Protein AF-A0A1A8DB35-F1 (afdb_monomer)

Secondary structure (DSSP, 8-state):
---HHHHHTS-HHHHHHHHTTHHHHHHHHHHHHHHHHHHHHH-SS----HHHHHHHHHHT-HHHHHHHHTHHHHHHHHHHHHHH-HHHHHHHHHHHTSGGGTT--HHHHHTHHHHHHHHHHHHHHHHHHHS-S----

Structure (mmCIF, N/CA/C/O backbone):
data_AF-A0A1A8DB35-F1
#
_entry.id   AF-A0A1A8DB35-F1
#
loop_
_atom_site.group_PDB
_atom_site.id
_atom_site.type_symbol
_atom_site.label_atom_id
_atom_site.label_alt_id
_atom_site.label_comp_id
_atom_site.label_asym_id
_atom_site.label_entity_id
_atom_site.label_seq_id
_atom_site.pdbx_PDB_ins_code
_atom_site.Cartn_x
_atom_site.Cartn_y
_atom_site.Cartn_z
_atom_site.occupancy
_atom_site.B_iso_or_equiv
_atom_site.auth_seq_id
_atom_site.auth_comp_id
_atom_site.auth_asym_id
_atom_site.auth_atom_id
_atom_site.pdbx_PDB_model_num
ATOM 1 N N . LYS A 1 1 ? -9.449 -4.641 4.798 1.00 60.78 1 LYS A N 1
ATOM 2 C CA . LYS A 1 1 ? -10.372 -3.495 4.598 1.00 60.78 1 LYS A CA 1
ATOM 3 C C . LYS A 1 1 ? -11.821 -3.953 4.405 1.00 60.78 1 LYS A C 1
ATOM 5 O O . LYS A 1 1 ? -12.698 -3.360 5.004 1.00 60.78 1 LYS A O 1
ATOM 10 N N . ASP A 1 2 ? -12.070 -5.038 3.662 1.00 76.50 2 ASP A N 1
ATOM 11 C CA . ASP A 1 2 ? -13.435 -5.526 3.384 1.00 76.50 2 ASP A CA 1
ATOM 12 C C . ASP A 1 2 ? -14.012 -6.438 4.487 1.00 76.50 2 ASP A C 1
ATOM 14 O O . ASP A 1 2 ? -15.129 -6.931 4.372 1.00 76.50 2 ASP A O 1
ATOM 18 N N . SER A 1 3 ? -13.270 -6.645 5.585 1.00 81.06 3 SER A N 1
ATOM 19 C CA . SER A 1 3 ? -13.767 -7.378 6.752 1.00 81.06 3 SER A CA 1
ATOM 20 C C . SER A 1 3 ? -14.890 -6.588 7.419 1.00 81.06 3 SER A C 1
ATOM 22 O O . SER A 1 3 ? -14.656 -5.567 8.073 1.00 81.06 3 SER A O 1
ATOM 24 N N . GLU A 1 4 ? -16.118 -7.078 7.264 1.00 81.50 4 GLU A N 1
ATOM 25 C CA . GLU A 1 4 ? -17.299 -6.491 7.891 1.00 81.50 4 GLU A CA 1
ATOM 26 C C . GLU A 1 4 ? -17.193 -6.523 9.422 1.00 81.50 4 GLU A C 1
ATOM 28 O O . GLU A 1 4 ? -17.587 -5.562 10.083 1.00 81.50 4 GLU A O 1
ATOM 33 N N . ALA A 1 5 ? -16.594 -7.585 9.974 1.00 85.50 5 ALA A N 1
ATOM 34 C CA . ALA A 1 5 ? -16.323 -7.716 11.402 1.00 85.50 5 ALA A CA 1
ATOM 35 C C . ALA A 1 5 ? -15.420 -6.580 11.899 1.00 85.50 5 ALA A C 1
ATOM 37 O O . ALA A 1 5 ? -15.770 -5.889 12.851 1.00 85.50 5 ALA A O 1
ATOM 38 N N . LEU A 1 6 ? -14.313 -6.308 11.199 1.00 87.25 6 LEU A N 1
ATOM 39 C CA . LEU A 1 6 ? -13.412 -5.213 11.558 1.00 87.25 6 LEU A CA 1
ATOM 40 C C . LEU A 1 6 ? -14.102 -3.853 11.401 1.00 87.25 6 LEU A C 1
ATOM 42 O O . LEU A 1 6 ? -14.010 -3.007 12.287 1.00 87.25 6 LEU A O 1
ATOM 46 N N . ARG A 1 7 ? -14.850 -3.647 10.311 1.00 88.12 7 ARG A N 1
ATOM 47 C CA . ARG A 1 7 ? -15.555 -2.384 10.051 1.00 88.12 7 ARG A CA 1
ATOM 48 C C . ARG A 1 7 ? -16.597 -2.066 11.125 1.00 88.12 7 ARG A C 1
ATOM 50 O O . ARG A 1 7 ? -16.731 -0.909 11.495 1.00 88.12 7 ARG A O 1
ATOM 57 N N . LYS A 1 8 ? -17.300 -3.073 11.655 1.00 89.69 8 LYS A N 1
ATOM 58 C CA . LYS A 1 8 ? -18.276 -2.904 12.750 1.00 89.69 8 LYS A CA 1
ATOM 59 C C . LYS A 1 8 ? -17.641 -2.435 14.061 1.00 89.69 8 LYS A C 1
ATOM 61 O O . LYS A 1 8 ? -18.333 -1.851 14.885 1.00 89.69 8 LYS A O 1
ATOM 66 N N . THR A 1 9 ? -16.342 -2.663 14.251 1.00 90.12 9 THR A N 1
ATOM 67 C CA . THR A 1 9 ? -15.635 -2.277 15.482 1.00 90.12 9 THR A CA 1
ATOM 68 C C . THR A 1 9 ? -15.155 -0.825 15.489 1.00 90.12 9 THR A C 1
ATOM 70 O O . THR A 1 9 ? -14.629 -0.383 16.504 1.00 90.12 9 THR A O 1
ATOM 73 N N . MET A 1 10 ? -15.320 -0.068 14.399 1.00 91.75 10 MET A N 1
ATOM 74 C CA . MET A 1 10 ? -14.788 1.292 14.259 1.00 91.75 10 MET A CA 1
ATOM 75 C C . MET A 1 10 ? -15.800 2.246 13.624 1.00 91.75 10 MET A C 1
ATOM 77 O O . MET A 1 10 ? -16.690 1.841 12.878 1.00 91.75 10 MET A O 1
ATOM 81 N N . THR A 1 11 ? -15.639 3.540 13.883 1.00 91.75 11 THR A N 1
ATOM 82 C CA . THR A 1 11 ? -16.426 4.574 13.198 1.00 91.75 11 THR A CA 1
ATOM 83 C C . THR A 1 11 ? -15.987 4.735 11.739 1.00 91.75 11 THR A C 1
ATOM 85 O O . THR A 1 11 ? -14.870 4.376 11.359 1.00 91.75 11 THR A O 1
ATOM 88 N N . ALA A 1 12 ? -16.839 5.340 10.905 1.00 88.81 12 ALA A N 1
ATOM 89 C CA . ALA A 1 12 ? -16.488 5.654 9.517 1.00 88.81 12 ALA A CA 1
ATOM 90 C C . ALA A 1 12 ? -15.237 6.550 9.419 1.00 88.81 12 ALA A C 1
ATOM 92 O O . ALA A 1 12 ? -14.396 6.350 8.544 1.00 88.81 12 ALA A O 1
ATOM 93 N N . THR A 1 13 ? -15.084 7.492 10.353 1.00 90.06 13 THR A N 1
ATOM 94 C CA . THR A 1 13 ? -13.920 8.381 10.440 1.00 90.06 13 THR A CA 1
ATOM 95 C C . THR A 1 13 ? -12.647 7.618 10.793 1.00 90.06 13 THR A C 1
ATOM 97 O O . THR A 1 13 ? -11.620 7.810 10.151 1.00 90.06 13 THR A O 1
ATOM 100 N N . GLU A 1 14 ? -12.698 6.716 11.777 1.00 90.62 14 GLU A N 1
ATOM 101 C CA . GLU A 1 14 ? -11.550 5.872 12.140 1.00 90.62 14 GLU A CA 1
ATOM 102 C C . GLU A 1 14 ? -11.171 4.923 11.005 1.00 90.62 14 GLU A C 1
ATOM 104 O O . GLU A 1 14 ? -9.991 4.782 10.701 1.00 90.62 14 GLU A O 1
ATOM 109 N N . HIS A 1 15 ? -12.159 4.346 10.318 1.00 90.62 15 HIS A N 1
ATOM 110 C CA . HIS A 1 15 ? -11.921 3.543 9.124 1.00 90.62 15 HIS A CA 1
ATOM 111 C C . HIS A 1 15 ? -11.223 4.358 8.027 1.00 90.62 15 HIS A C 1
ATOM 113 O O . HIS A 1 15 ? -10.266 3.886 7.411 1.00 90.62 15 HIS A O 1
ATOM 119 N N . HIS A 1 16 ? -11.680 5.589 7.785 1.00 89.88 16 HIS A N 1
ATOM 120 C CA . HIS A 1 16 ? -11.066 6.478 6.805 1.00 89.88 16 HIS A CA 1
ATOM 121 C C . HIS A 1 16 ? -9.633 6.857 7.195 1.00 89.88 16 HIS A C 1
ATOM 123 O O . HIS A 1 16 ? -8.738 6.756 6.363 1.00 89.88 16 HIS A O 1
ATOM 129 N N . HIS A 1 17 ? -9.378 7.219 8.453 1.00 90.69 17 HIS A N 1
ATOM 130 C CA . HIS A 1 17 ? -8.024 7.539 8.909 1.00 90.69 17 HIS A CA 1
ATOM 131 C C . HIS A 1 17 ? -7.088 6.329 8.908 1.00 90.69 17 HIS A C 1
ATOM 133 O O . HIS A 1 17 ? -5.903 6.499 8.646 1.00 90.69 17 HIS A O 1
ATOM 139 N N . LEU A 1 18 ? -7.594 5.123 9.182 1.00 91.25 18 LEU A N 1
ATOM 140 C CA . LEU A 1 18 ? -6.793 3.900 9.238 1.00 91.25 18 LEU A CA 1
ATOM 141 C C . LEU A 1 18 ? -6.400 3.384 7.850 1.00 91.25 18 LEU A C 1
ATOM 143 O O . LEU A 1 18 ? -5.278 2.924 7.665 1.00 91.25 18 LEU A O 1
ATOM 147 N N . PHE A 1 19 ? -7.312 3.447 6.877 1.00 90.62 19 PHE A N 1
ATOM 148 C CA . PHE A 1 19 ? -7.086 2.894 5.538 1.00 90.62 19 PHE A CA 1
ATOM 149 C C . PHE A 1 19 ? -6.817 3.953 4.463 1.00 90.62 19 PHE A C 1
ATOM 151 O O . PHE A 1 19 ? -6.357 3.601 3.377 1.00 90.62 19 PHE A O 1
ATOM 158 N N . SER A 1 20 ? -7.074 5.237 4.733 1.00 91.38 20 SER A N 1
ATOM 159 C CA . SER A 1 20 ? -6.893 6.344 3.785 1.00 91.38 20 SER A CA 1
ATOM 160 C C . SER A 1 20 ? -7.461 5.984 2.397 1.00 91.38 20 SER A C 1
ATOM 162 O O . SER A 1 20 ? -8.565 5.450 2.263 1.00 91.38 20 SER A O 1
ATOM 164 N N . ASN A 1 21 ? -6.682 6.217 1.347 1.00 91.44 21 ASN A N 1
ATOM 165 C CA . ASN A 1 21 ? -6.948 5.871 -0.039 1.00 91.44 21 ASN A CA 1
ATOM 166 C C . ASN A 1 21 ? -6.350 4.510 -0.462 1.00 91.44 21 ASN A C 1
ATOM 168 O O . ASN A 1 21 ? -6.089 4.313 -1.650 1.00 91.44 21 ASN A O 1
ATOM 172 N N . ILE A 1 22 ? -6.167 3.536 0.446 1.00 91.06 22 ILE A N 1
ATOM 173 C CA . ILE A 1 22 ? -5.570 2.219 0.115 1.00 91.06 22 ILE A CA 1
ATOM 174 C C . ILE A 1 22 ? -6.296 1.495 -1.028 1.00 91.06 22 ILE A C 1
ATOM 176 O O . ILE A 1 22 ? -5.686 0.760 -1.800 1.00 91.06 22 ILE A O 1
ATOM 180 N N . SER A 1 23 ? -7.607 1.703 -1.182 1.00 90.19 23 SER A N 1
ATOM 181 C CA . SER A 1 23 ? -8.367 1.134 -2.301 1.00 90.19 23 SER A CA 1
ATOM 182 C C . SER A 1 23 ? -7.917 1.682 -3.652 1.00 90.19 23 SER A C 1
ATOM 184 O O . SER A 1 23 ? -7.864 0.928 -4.622 1.00 90.19 23 SER A O 1
ATOM 186 N N . VAL A 1 24 ? -7.550 2.964 -3.706 1.00 93.06 24 VAL A N 1
ATOM 187 C CA . VAL A 1 24 ? -6.984 3.587 -4.905 1.00 93.06 24 VAL A CA 1
ATOM 188 C C . VAL A 1 24 ? -5.594 3.017 -5.168 1.00 93.06 24 VAL A C 1
ATOM 190 O O . VAL A 1 24 ? -5.345 2.570 -6.283 1.00 93.06 24 VAL A O 1
ATOM 193 N N . ILE A 1 25 ? -4.745 2.922 -4.134 1.00 93.62 25 ILE A N 1
ATOM 194 C CA . ILE A 1 25 ? -3.409 2.301 -4.215 1.00 93.62 25 ILE A CA 1
ATOM 195 C C . ILE A 1 25 ? -3.484 0.881 -4.775 1.00 93.62 25 ILE A C 1
ATOM 197 O O . ILE A 1 25 ? -2.722 0.516 -5.667 1.00 93.62 25 ILE A O 1
ATOM 201 N N . HIS A 1 26 ? -4.425 0.078 -4.281 1.00 91.94 26 HIS A N 1
ATOM 202 C CA . HIS A 1 26 ? -4.623 -1.280 -4.765 1.00 91.94 26 HIS A CA 1
ATOM 203 C C . HIS A 1 26 ? -5.007 -1.297 -6.247 1.00 91.94 26 HIS A C 1
ATOM 205 O O . HIS A 1 26 ? -4.453 -2.080 -7.009 1.00 91.94 26 HIS A O 1
ATOM 211 N N . LYS A 1 27 ? -5.921 -0.416 -6.673 1.00 93.69 27 LYS A N 1
ATOM 212 C CA . LYS A 1 27 ? -6.367 -0.337 -8.069 1.00 93.69 27 LYS A CA 1
ATOM 213 C C . LYS A 1 27 ? -5.221 0.036 -9.015 1.00 93.69 27 LYS A C 1
ATOM 215 O O . LYS A 1 27 ? -5.054 -0.623 -10.036 1.00 93.69 27 LYS A O 1
ATOM 220 N N . ILE A 1 28 ? -4.426 1.052 -8.672 1.00 93.81 28 ILE A N 1
ATOM 221 C CA . ILE A 1 28 ? -3.277 1.461 -9.498 1.00 93.81 28 ILE A CA 1
ATOM 222 C C . ILE A 1 28 ? -2.174 0.395 -9.494 1.00 93.81 28 ILE A C 1
ATOM 224 O O . ILE A 1 28 ? -1.631 0.091 -10.549 1.00 93.81 28 ILE A O 1
ATOM 228 N N . SER A 1 29 ? -1.910 -0.24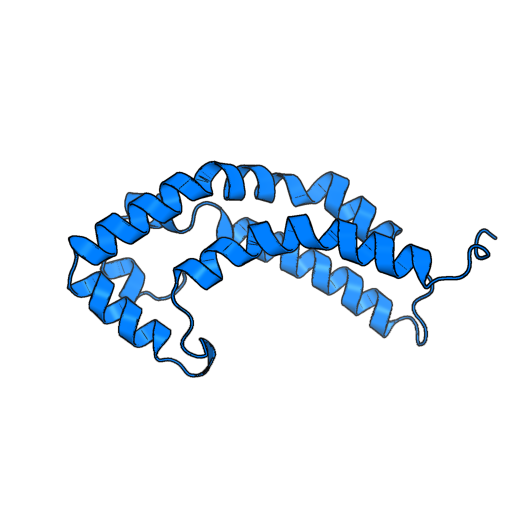3 -8.345 1.00 92.50 29 SER A N 1
ATOM 229 C CA . SER A 1 29 ? -0.932 -1.336 -8.237 1.00 92.50 29 SER A CA 1
ATOM 230 C C . SER A 1 29 ? -1.344 -2.536 -9.082 1.00 92.50 29 SER A C 1
ATOM 232 O O . SER A 1 29 ? -0.505 -3.157 -9.722 1.00 92.50 29 SER A O 1
ATOM 234 N N . HIS A 1 30 ? -2.637 -2.871 -9.072 1.00 93.50 30 HIS A N 1
ATOM 2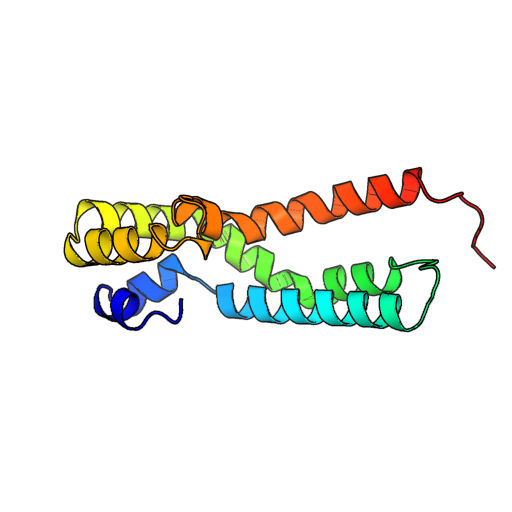35 C CA . HIS A 1 30 ? -3.170 -3.978 -9.852 1.00 93.50 30 HIS A CA 1
ATOM 236 C C . HIS A 1 30 ? -3.048 -3.704 -11.349 1.00 93.50 30 HIS A C 1
ATOM 238 O O . HIS A 1 30 ? -2.560 -4.561 -12.071 1.00 93.50 30 HIS A O 1
ATOM 244 N N . ARG A 1 31 ? -3.391 -2.491 -11.801 1.00 94.12 31 ARG A N 1
ATOM 245 C CA . ARG A 1 31 ? -3.215 -2.098 -13.205 1.00 94.12 31 ARG A CA 1
ATOM 246 C C . ARG A 1 31 ? -1.747 -2.155 -13.636 1.00 94.12 31 ARG A C 1
ATOM 248 O O . ARG A 1 31 ? -1.445 -2.697 -14.687 1.00 94.12 31 ARG A O 1
ATOM 255 N N . PHE A 1 32 ? -0.838 -1.641 -12.807 1.00 94.31 32 PHE A N 1
ATOM 256 C CA . PHE A 1 32 ? 0.600 -1.726 -13.070 1.00 94.31 32 PHE A CA 1
ATOM 257 C C . PHE A 1 32 ? 1.076 -3.178 -13.201 1.00 94.31 32 PHE A C 1
ATOM 259 O O . PHE A 1 32 ? 1.815 -3.506 -14.124 1.00 94.31 32 PHE A O 1
ATOM 266 N N . PHE A 1 33 ? 0.617 -4.062 -12.311 1.00 94.06 33 PHE A N 1
ATOM 267 C CA . PHE A 1 33 ? 0.925 -5.488 -12.387 1.00 94.06 33 PHE A CA 1
ATOM 268 C C . PHE A 1 33 ? 0.368 -6.139 -13.659 1.00 94.06 33 PHE A C 1
ATOM 270 O O . PHE A 1 33 ? 1.090 -6.890 -14.302 1.00 94.06 33 PHE A O 1
ATOM 277 N N . GLN A 1 34 ? -0.872 -5.828 -14.045 1.00 94.62 34 GLN A N 1
ATOM 278 C CA . GLN A 1 34 ? -1.492 -6.361 -15.262 1.00 94.62 34 GLN A CA 1
ATOM 279 C C . GLN A 1 34 ? -0.713 -5.974 -16.521 1.00 94.62 34 GLN A C 1
ATOM 281 O O . GLN A 1 34 ? -0.466 -6.832 -17.363 1.00 94.62 34 GLN A O 1
ATOM 286 N N . ASP A 1 35 ? -0.271 -4.720 -16.629 1.00 93.56 35 ASP A N 1
ATOM 287 C CA . ASP A 1 35 ? 0.499 -4.262 -17.790 1.00 93.56 35 ASP A CA 1
ATOM 288 C C . ASP A 1 35 ? 1.875 -4.963 -17.864 1.00 93.56 35 ASP A C 1
ATOM 290 O O . ASP A 1 35 ? 2.332 -5.339 -18.945 1.00 93.56 35 ASP A O 1
ATOM 294 N N . LEU A 1 36 ? 2.519 -5.207 -16.713 1.00 91.69 36 LEU A N 1
ATOM 295 C CA . LEU A 1 36 ? 3.762 -5.988 -16.638 1.00 91.69 36 LEU A CA 1
ATO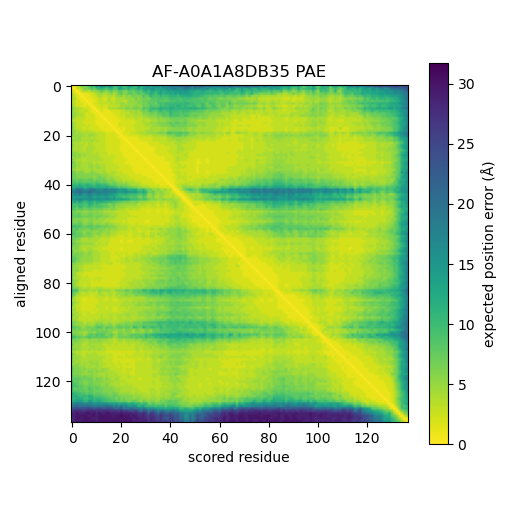M 296 C C . LEU A 1 36 ? 3.548 -7.470 -16.985 1.00 91.69 36 LEU A C 1
ATOM 298 O O . LEU A 1 36 ? 4.345 -8.055 -17.718 1.00 91.69 36 LEU A O 1
ATOM 302 N N . GLU A 1 37 ? 2.485 -8.080 -16.464 1.00 91.81 37 GLU A N 1
ATOM 303 C CA . GLU A 1 37 ? 2.130 -9.477 -16.721 1.00 91.81 37 GLU A CA 1
ATOM 304 C C . GLU A 1 37 ? 1.777 -9.696 -18.196 1.00 91.81 37 GLU A C 1
ATOM 306 O O . GLU A 1 37 ? 2.205 -10.679 -18.798 1.00 91.81 37 GLU A O 1
ATOM 311 N N . GLN A 1 38 ? 1.072 -8.749 -18.815 1.00 91.94 38 GLN A N 1
ATOM 312 C CA . GLN A 1 38 ? 0.785 -8.784 -20.243 1.00 91.94 38 GLN A CA 1
ATOM 313 C C . GLN A 1 38 ? 2.077 -8.788 -21.071 1.00 91.94 38 GLN A C 1
ATOM 315 O O . GLN A 1 38 ? 2.243 -9.654 -21.930 1.00 91.94 38 GLN A O 1
ATOM 320 N N . ARG A 1 39 ? 3.033 -7.896 -20.770 1.00 90.12 39 ARG A N 1
ATOM 321 C CA . ARG A 1 39 ? 4.337 -7.865 -21.459 1.00 90.12 39 ARG A CA 1
ATOM 322 C C . ARG A 1 39 ? 5.109 -9.173 -21.286 1.00 90.12 39 ARG A C 1
ATOM 324 O O . ARG A 1 39 ? 5.714 -9.657 -22.240 1.00 90.12 39 ARG A O 1
ATOM 331 N N . HIS A 1 40 ? 5.066 -9.750 -20.087 1.00 88.50 40 HIS A N 1
ATOM 332 C CA . HIS A 1 40 ? 5.670 -11.050 -19.803 1.00 88.50 40 HIS A CA 1
ATOM 333 C C . HIS A 1 40 ? 5.030 -12.183 -20.623 1.00 88.50 40 HIS A C 1
ATOM 335 O O . HIS A 1 40 ? 5.732 -13.064 -21.107 1.00 88.50 40 HIS A O 1
ATOM 341 N N . ASN A 1 41 ? 3.710 -12.158 -20.815 1.00 88.56 41 ASN A N 1
ATOM 342 C CA . ASN A 1 41 ? 2.998 -13.190 -21.572 1.00 88.56 41 ASN A CA 1
ATOM 343 C C . ASN A 1 41 ? 3.178 -13.054 -23.094 1.00 88.56 41 ASN A C 1
ATOM 345 O O . ASN A 1 41 ? 3.154 -14.056 -23.806 1.00 88.56 41 ASN A O 1
ATOM 349 N N . GLU A 1 42 ? 3.360 -11.834 -23.601 1.00 88.12 42 GLU A N 1
ATOM 350 C CA . GLU A 1 42 ? 3.584 -11.560 -25.028 1.00 88.12 42 GLU A CA 1
ATOM 351 C C . GLU A 1 42 ? 5.019 -11.874 -25.480 1.00 88.12 42 GLU A C 1
ATOM 353 O O . GLU A 1 42 ? 5.248 -12.189 -26.650 1.00 88.12 42 GLU A O 1
ATOM 358 N N . GLN A 1 43 ? 5.998 -11.785 -24.574 1.00 81.50 43 GLN A N 1
ATOM 359 C CA . GLN A 1 43 ? 7.417 -11.923 -24.897 1.00 81.50 43 GLN A CA 1
ATOM 360 C C . GLN A 1 43 ? 8.078 -13.034 -24.078 1.00 81.50 43 GLN A C 1
ATOM 362 O O . GLN A 1 43 ? 8.246 -12.911 -22.870 1.00 81.50 43 GLN A O 1
ATOM 367 N N . LEU A 1 44 ? 8.587 -14.072 -24.757 1.00 78.06 44 LEU A N 1
ATOM 368 C CA . LEU A 1 44 ? 9.401 -15.132 -24.130 1.00 78.06 44 LEU A CA 1
ATOM 369 C C . LEU A 1 44 ? 10.646 -14.584 -23.404 1.00 78.06 44 LEU A C 1
ATOM 371 O O . LEU A 1 44 ? 11.166 -15.220 -22.491 1.00 78.06 44 LEU A O 1
ATOM 375 N N . MET A 1 45 ? 11.132 -13.415 -23.826 1.00 81.12 45 MET A N 1
ATOM 376 C CA . MET A 1 45 ? 12.189 -12.657 -23.167 1.00 81.12 45 MET A CA 1
ATOM 377 C C . MET A 1 45 ? 11.782 -11.183 -23.138 1.00 81.12 45 MET A C 1
ATOM 379 O O . MET A 1 45 ? 11.653 -10.554 -24.190 1.00 81.12 45 MET A O 1
ATOM 383 N N . ILE A 1 46 ? 11.615 -10.636 -21.936 1.00 83.38 46 ILE A N 1
ATOM 384 C CA . ILE A 1 46 ? 11.316 -9.218 -21.729 1.00 83.38 46 ILE A CA 1
ATOM 385 C C . ILE A 1 46 ? 12.565 -8.406 -22.072 1.00 83.38 46 ILE A C 1
ATOM 387 O O . ILE A 1 46 ? 13.598 -8.551 -21.419 1.00 83.38 46 ILE A O 1
ATOM 391 N N . ARG A 1 47 ? 12.464 -7.559 -23.100 1.00 78.62 47 ARG A N 1
ATOM 392 C CA . ARG A 1 47 ? 13.567 -6.678 -23.523 1.00 78.62 47 ARG A CA 1
ATOM 393 C C . ARG A 1 47 ? 13.626 -5.396 -22.704 1.00 78.62 47 ARG A C 1
ATOM 395 O O . ARG A 1 47 ? 14.708 -4.963 -22.333 1.00 78.62 47 ARG A O 1
ATOM 402 N N . ASP A 1 48 ? 12.461 -4.809 -22.439 1.00 81.81 48 ASP A N 1
ATOM 403 C CA . ASP A 1 48 ? 12.327 -3.574 -21.674 1.00 81.81 48 ASP A CA 1
ATOM 404 C C . ASP A 1 48 ? 10.934 -3.467 -21.027 1.00 81.81 48 ASP A C 1
ATOM 406 O O . ASP A 1 48 ? 9.935 -3.981 -21.548 1.00 81.81 48 ASP A O 1
ATOM 410 N N . ILE A 1 49 ? 10.898 -2.802 -19.873 1.00 87.69 49 ILE A N 1
ATOM 411 C CA . ILE A 1 49 ? 9.694 -2.437 -19.111 1.00 87.69 49 ILE A CA 1
ATOM 412 C C . ILE A 1 49 ? 9.667 -0.945 -18.750 1.00 87.69 49 ILE A C 1
ATOM 414 O O . ILE A 1 49 ? 8.753 -0.498 -18.053 1.00 87.69 49 ILE A O 1
ATOM 418 N N . SER A 1 50 ? 10.684 -0.178 -19.160 1.00 87.56 50 SER A N 1
ATOM 419 C CA . SER A 1 50 ? 10.859 1.229 -18.794 1.00 87.56 50 SER A CA 1
ATOM 420 C C . SER A 1 50 ? 9.682 2.080 -19.255 1.00 87.56 50 SER A C 1
ATOM 422 O O . SER A 1 50 ? 9.260 2.977 -18.529 1.00 87.56 50 SER A O 1
ATOM 424 N N . ASP A 1 51 ? 9.101 1.750 -20.411 1.00 90.12 51 ASP A N 1
ATOM 425 C CA . ASP A 1 51 ? 7.891 2.368 -20.954 1.00 90.12 51 ASP A CA 1
ATOM 426 C C . ASP A 1 51 ? 6.697 2.233 -19.995 1.00 90.12 51 ASP A C 1
ATOM 428 O O . ASP A 1 51 ? 6.048 3.224 -19.643 1.00 90.12 51 ASP A O 1
ATOM 432 N N . ILE A 1 52 ? 6.450 1.015 -19.504 1.00 92.19 52 ILE A N 1
ATOM 433 C CA . ILE A 1 52 ? 5.370 0.722 -18.559 1.00 92.19 52 ILE A CA 1
ATOM 434 C C . ILE A 1 52 ? 5.630 1.467 -17.250 1.00 92.19 52 ILE A C 1
ATOM 436 O O . ILE A 1 52 ? 4.754 2.175 -16.747 1.00 92.19 52 ILE A O 1
ATOM 440 N N . VAL A 1 53 ? 6.840 1.352 -16.696 1.00 91.19 53 VAL A N 1
ATOM 441 C CA . VAL A 1 53 ? 7.146 1.965 -15.400 1.00 91.19 53 VAL A CA 1
ATOM 442 C C . VAL A 1 53 ? 7.078 3.489 -15.466 1.00 91.19 53 VAL A C 1
ATOM 444 O O . VAL A 1 53 ? 6.479 4.098 -14.580 1.00 91.19 53 VAL A O 1
ATOM 447 N N . GLN A 1 54 ? 7.604 4.110 -16.523 1.00 90.44 54 GLN A N 1
ATOM 448 C CA . GLN A 1 54 ? 7.539 5.557 -16.718 1.00 90.44 54 GLN A CA 1
ATOM 449 C C . GLN A 1 54 ? 6.090 6.042 -16.831 1.00 90.44 54 GLN A C 1
ATOM 451 O O . GLN A 1 54 ? 5.717 7.007 -16.163 1.00 90.44 54 GLN A O 1
ATOM 456 N N . ASN A 1 55 ? 5.250 5.359 -17.614 1.00 92.88 55 ASN A N 1
ATOM 457 C CA . ASN A 1 55 ? 3.846 5.732 -17.769 1.00 92.88 55 ASN A CA 1
ATOM 458 C C . ASN A 1 55 ? 3.067 5.666 -16.441 1.00 92.88 55 ASN A C 1
ATOM 460 O O . ASN A 1 55 ? 2.268 6.555 -16.131 1.00 92.88 55 ASN A O 1
ATOM 464 N N . HIS A 1 56 ? 3.296 4.625 -15.637 1.00 93.00 56 HIS A N 1
ATOM 465 C CA . HIS A 1 56 ? 2.646 4.478 -14.331 1.00 93.00 56 HIS A CA 1
ATOM 466 C C . HIS A 1 56 ? 3.179 5.467 -13.297 1.00 93.00 56 HIS A C 1
ATOM 468 O O . HIS A 1 56 ? 2.385 6.097 -12.596 1.00 93.00 56 HIS A O 1
ATOM 474 N N . ALA A 1 57 ? 4.495 5.672 -13.253 1.00 89.44 57 ALA A N 1
ATOM 475 C CA . ALA A 1 57 ? 5.117 6.634 -12.354 1.00 89.44 57 ALA A CA 1
ATOM 476 C C . ALA A 1 57 ? 4.662 8.072 -12.636 1.00 89.44 57 ALA A C 1
ATOM 478 O O . ALA A 1 57 ? 4.361 8.800 -11.695 1.00 89.44 57 ALA A O 1
ATOM 479 N N . ALA A 1 58 ? 4.563 8.462 -13.910 1.00 89.88 58 ALA A N 1
ATOM 480 C CA . ALA A 1 58 ? 4.214 9.825 -14.301 1.00 89.88 58 ALA A CA 1
ATOM 481 C C . ALA A 1 58 ? 2.721 10.160 -14.147 1.00 89.88 58 ALA A C 1
ATOM 483 O O . ALA A 1 58 ? 2.394 11.312 -13.886 1.00 89.88 58 ALA A O 1
ATOM 484 N N . HIS A 1 59 ? 1.818 9.187 -14.322 1.00 91.44 59 HIS A N 1
ATOM 485 C CA . HIS A 1 59 ? 0.377 9.473 -14.426 1.00 91.44 59 HIS A CA 1
ATOM 486 C C . HIS A 1 59 ? -0.499 8.791 -13.370 1.00 91.44 59 HIS A C 1
ATOM 488 O O . HIS A 1 59 ? -1.679 9.120 -13.250 1.00 91.44 59 HIS A O 1
ATOM 494 N N . HIS A 1 60 ? 0.019 7.794 -12.648 1.00 90.44 60 HIS A N 1
ATOM 495 C CA . HIS A 1 60 ? -0.817 6.922 -11.820 1.00 90.44 60 HIS A CA 1
ATOM 496 C C . HIS A 1 60 ? -0.352 6.810 -10.367 1.00 90.44 60 HIS A C 1
ATOM 498 O O . HIS A 1 60 ? -1.116 6.303 -9.545 1.00 90.44 60 HIS A O 1
ATOM 504 N N . PHE A 1 61 ? 0.858 7.268 -10.023 1.00 92.12 61 PHE A N 1
ATOM 505 C CA . PHE A 1 61 ? 1.430 7.104 -8.680 1.00 92.12 61 PHE A CA 1
ATOM 506 C C . PHE A 1 61 ? 1.191 8.281 -7.721 1.00 92.12 61 PHE A 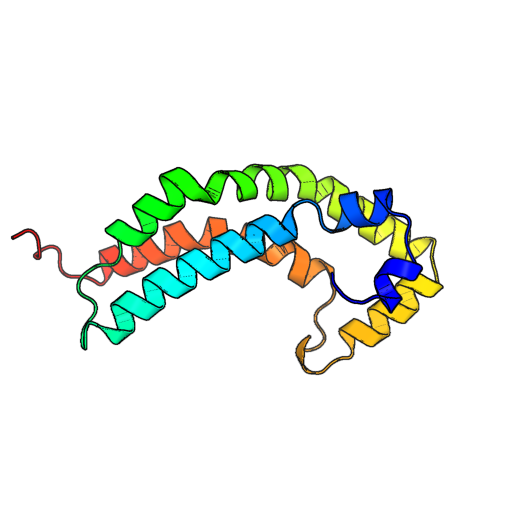C 1
ATOM 508 O O . PHE A 1 61 ? 1.458 8.126 -6.530 1.00 92.12 61 PHE A O 1
ATOM 515 N N . ASP A 1 62 ? 0.578 9.387 -8.157 1.00 92.62 62 ASP A N 1
ATOM 516 C CA . ASP A 1 62 ? 0.173 10.494 -7.268 1.00 92.62 62 ASP A CA 1
ATOM 517 C C . ASP A 1 62 ? -0.597 10.054 -6.004 1.00 92.62 62 ASP A C 1
ATOM 519 O O . ASP A 1 62 ? -0.339 10.590 -4.921 1.00 92.62 62 ASP A O 1
ATOM 523 N N . PRO A 1 63 ? -1.493 9.041 -6.045 1.00 93.12 63 PRO A N 1
ATOM 524 C CA . PRO A 1 63 ? -2.181 8.571 -4.846 1.00 93.12 63 PRO A CA 1
ATOM 525 C C . PRO A 1 63 ? -1.248 8.050 -3.742 1.00 93.12 63 PRO A C 1
ATOM 527 O O . PRO A 1 63 ? -1.647 8.078 -2.574 1.00 93.12 63 PRO A O 1
ATOM 530 N N . TYR A 1 64 ? -0.024 7.601 -4.062 1.00 91.69 64 TYR A N 1
ATOM 531 C CA . TYR A 1 64 ? 0.967 7.216 -3.048 1.00 91.69 64 TYR A CA 1
ATOM 532 C C . TYR A 1 64 ? 1.391 8.402 -2.188 1.00 91.69 64 TYR A C 1
ATOM 534 O O . TYR A 1 64 ? 1.594 8.221 -0.991 1.00 91.69 64 TYR A O 1
ATOM 542 N N . ILE A 1 65 ? 1.454 9.612 -2.751 1.00 91.38 65 ILE A N 1
ATOM 543 C CA . ILE A 1 65 ? 1.793 10.828 -2.001 1.00 91.38 65 ILE A CA 1
ATOM 544 C C . ILE A 1 65 ? 0.756 11.047 -0.898 1.00 91.38 65 ILE A C 1
ATOM 546 O O . ILE A 1 65 ? 1.112 11.214 0.267 1.00 91.38 65 ILE A O 1
ATOM 550 N N . VAL A 1 66 ? -0.531 10.964 -1.245 1.00 91.94 66 VAL A N 1
ATOM 551 C CA . VAL A 1 66 ? -1.641 11.093 -0.287 1.00 91.94 66 VAL A CA 1
ATOM 552 C C . VAL A 1 66 ? -1.590 9.991 0.771 1.00 91.94 66 VAL A C 1
ATOM 554 O O . VAL A 1 66 ? -1.762 10.263 1.959 1.00 91.94 66 VAL A O 1
ATOM 557 N N . TYR A 1 67 ? -1.327 8.747 0.362 1.00 93.00 67 TYR A N 1
ATOM 558 C CA . TYR A 1 67 ? -1.262 7.623 1.292 1.00 93.00 67 TYR A CA 1
ATOM 559 C C . TYR A 1 67 ? -0.126 7.787 2.309 1.00 93.00 67 TYR A C 1
ATOM 561 O O . TYR A 1 67 ? -0.370 7.686 3.511 1.00 93.00 67 TYR A O 1
ATOM 569 N N . CYS A 1 68 ? 1.086 8.088 1.83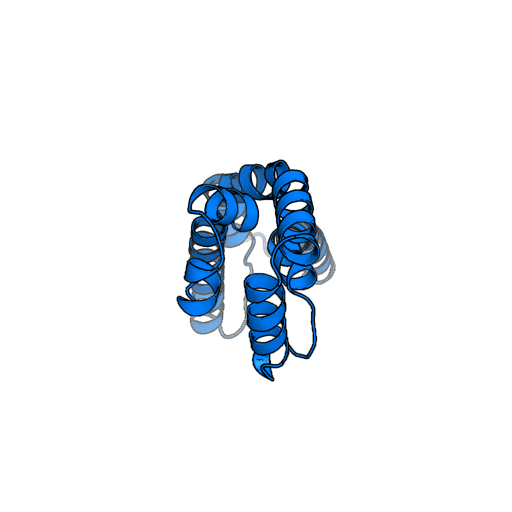6 1.00 91.19 68 CYS A N 1
ATOM 570 C CA . CYS A 1 68 ? 2.271 8.269 2.674 1.00 91.19 68 CYS A CA 1
ATOM 571 C C . CYS A 1 68 ? 2.155 9.510 3.569 1.00 91.19 68 CYS A C 1
ATOM 573 O O . CYS A 1 68 ? 2.539 9.468 4.732 1.00 91.19 68 CYS A O 1
ATOM 575 N N . SER A 1 69 ? 1.549 10.595 3.077 1.00 91.62 69 SER A N 1
ATOM 576 C CA . SER A 1 69 ? 1.316 11.802 3.887 1.00 91.62 69 SER A CA 1
ATOM 577 C C . SER A 1 69 ? 0.372 11.533 5.067 1.00 91.62 69 SER A C 1
ATOM 579 O O . SER A 1 69 ? 0.483 12.161 6.119 1.00 91.62 69 SER A O 1
ATOM 581 N N . ASN A 1 70 ? -0.535 10.563 4.916 1.00 91.62 70 ASN A N 1
ATOM 582 C CA . ASN A 1 70 ? -1.484 10.158 5.949 1.00 91.62 70 ASN A CA 1
ATOM 583 C C . ASN A 1 70 ? -0.952 9.060 6.886 1.00 91.62 70 ASN A C 1
ATOM 585 O O . ASN A 1 70 ? -1.650 8.696 7.834 1.00 91.62 70 ASN A O 1
ATOM 589 N N . GLU A 1 71 ? 0.262 8.542 6.678 1.00 89.00 71 GLU A N 1
ATOM 590 C CA . GLU A 1 71 ? 0.817 7.421 7.450 1.00 89.00 71 GLU A CA 1
ATOM 591 C C . GLU A 1 71 ? 0.806 7.698 8.962 1.00 89.00 71 GLU A C 1
ATOM 593 O O . GLU A 1 71 ? 0.366 6.867 9.758 1.00 89.00 71 GLU A O 1
ATOM 598 N N . THR A 1 72 ? 1.200 8.906 9.382 1.00 88.56 72 THR A N 1
ATOM 599 C CA . THR A 1 72 ? 1.195 9.282 10.805 1.00 88.56 72 THR A CA 1
ATOM 600 C C . THR A 1 72 ? -0.214 9.223 11.412 1.00 88.56 72 THR A C 1
ATOM 602 O O . THR A 1 72 ? -0.383 8.809 12.562 1.00 88.56 72 THR A O 1
ATOM 605 N N . PHE A 1 73 ? -1.247 9.602 10.652 1.00 89.38 73 PHE A N 1
ATOM 606 C CA . PHE A 1 73 ? -2.640 9.512 11.099 1.00 89.38 73 PHE A CA 1
ATOM 607 C C . PHE A 1 73 ? -3.121 8.061 11.180 1.00 89.38 73 PHE A C 1
ATOM 609 O O . PHE A 1 73 ? -3.793 7.704 12.154 1.00 89.38 73 PHE A O 1
ATOM 616 N N . GLN A 1 74 ? -2.736 7.218 10.217 1.00 91.88 74 GLN A N 1
ATOM 617 C CA . GLN A 1 74 ? -3.031 5.781 10.220 1.00 91.88 74 GLN A CA 1
ATOM 618 C C . GLN A 1 74 ? -2.434 5.111 11.460 1.00 91.88 74 GLN A C 1
ATOM 620 O O . GLN A 1 74 ? -3.149 4.442 12.207 1.00 91.88 74 GLN A O 1
ATOM 625 N N . GLN A 1 75 ? -1.150 5.363 11.737 1.00 91.12 75 GLN A N 1
ATOM 626 C CA . GLN A 1 75 ? -0.447 4.810 12.895 1.00 91.12 75 GLN A CA 1
ATOM 627 C C . GLN A 1 75 ? -1.080 5.254 14.218 1.00 91.12 75 GLN A C 1
ATOM 629 O O . GLN A 1 75 ? -1.361 4.421 15.081 1.00 91.12 75 GLN A O 1
ATOM 634 N N . ARG A 1 76 ? -1.366 6.555 14.380 1.00 92.25 76 ARG A N 1
ATOM 635 C CA . ARG A 1 76 ? -2.026 7.076 15.591 1.00 92.25 76 ARG A CA 1
ATOM 636 C C . ARG A 1 76 ? -3.413 6.472 15.795 1.00 92.25 76 ARG A C 1
ATOM 638 O O . ARG A 1 76 ? -3.760 6.111 16.917 1.00 92.25 76 ARG A O 1
ATOM 645 N N . THR A 1 77 ? -4.193 6.344 14.723 1.00 92.56 77 THR A N 1
ATOM 646 C CA . THR A 1 77 ? -5.539 5.757 14.776 1.00 92.56 77 THR A CA 1
ATOM 647 C C . THR A 1 77 ? -5.473 4.282 15.153 1.00 92.56 77 THR A C 1
ATOM 649 O O . THR A 1 77 ? -6.207 3.855 16.041 1.00 92.56 77 THR A O 1
ATOM 652 N N . LEU A 1 78 ? -4.547 3.522 14.560 1.00 93.00 78 LEU A N 1
ATOM 653 C CA . LEU A 1 78 ? -4.327 2.119 14.899 1.00 93.00 78 LEU A CA 1
ATOM 654 C C . LEU A 1 78 ? -3.969 1.949 16.381 1.00 93.00 78 LEU A C 1
ATOM 656 O O . LEU A 1 78 ? -4.597 1.153 17.071 1.00 93.00 78 LEU A O 1
ATOM 660 N N . GLN A 1 79 ? -3.015 2.732 16.891 1.00 92.94 79 GLN A N 1
ATOM 661 C CA . GLN A 1 79 ? -2.615 2.671 18.302 1.00 92.94 79 GLN A CA 1
ATOM 662 C C . GLN A 1 79 ? -3.767 3.035 19.245 1.00 92.94 79 GLN A C 1
ATOM 664 O O . GLN A 1 79 ? -4.003 2.350 20.240 1.00 92.94 79 GLN A O 1
ATOM 669 N N . LYS A 1 80 ? -4.540 4.075 18.912 1.00 93.44 80 LYS A N 1
ATOM 670 C CA . LYS A 1 80 ? -5.730 4.461 19.681 1.00 93.44 80 LYS A CA 1
ATOM 671 C C . LYS A 1 80 ? -6.760 3.326 19.725 1.00 93.44 80 LYS A C 1
ATOM 673 O O . LYS A 1 80 ? -7.284 3.037 20.798 1.00 93.44 80 LYS A O 1
ATOM 678 N N . LEU A 1 81 ? -7.041 2.685 18.590 1.00 92.31 81 LEU A N 1
ATOM 679 C CA . LEU A 1 81 ? -7.992 1.574 18.508 1.00 92.31 81 LEU A CA 1
ATOM 680 C C . LEU A 1 81 ? -7.497 0.344 19.282 1.00 92.31 81 LEU A C 1
ATOM 682 O O . LEU A 1 81 ? -8.268 -0.255 20.024 1.00 92.31 81 LEU A O 1
ATOM 686 N N . LEU A 1 82 ? -6.210 0.006 19.186 1.00 92.00 82 LEU A N 1
ATOM 687 C CA . LEU A 1 82 ? -5.619 -1.111 19.930 1.00 92.00 82 LEU A CA 1
ATOM 688 C C . LEU A 1 82 ? -5.671 -0.921 21.453 1.00 92.00 82 LEU A C 1
ATOM 690 O O . LEU A 1 82 ? -5.846 -1.899 22.181 1.00 92.00 82 LEU A O 1
ATOM 694 N N . ASN A 1 83 ? -5.527 0.319 21.928 1.00 92.31 83 ASN A N 1
ATOM 695 C CA . ASN A 1 83 ? -5.501 0.629 23.358 1.00 92.31 83 ASN A CA 1
ATOM 696 C C . ASN A 1 83 ? -6.899 0.820 23.956 1.00 92.31 83 ASN A C 1
ATOM 698 O O . ASN A 1 83 ? -7.135 0.414 25.091 1.00 92.31 83 ASN A O 1
ATOM 702 N N . ASN A 1 84 ? -7.828 1.413 23.199 1.00 92.44 84 ASN A N 1
ATOM 703 C CA . ASN A 1 84 ? -9.120 1.850 23.736 1.00 92.44 84 ASN A CA 1
ATOM 704 C C . ASN A 1 84 ? -10.304 0.979 23.295 1.00 92.44 84 ASN A C 1
ATOM 706 O O . ASN A 1 84 ? -11.410 1.176 23.792 1.00 92.44 84 ASN A O 1
ATOM 710 N N . ASN A 1 85 ? -10.111 0.043 22.361 1.00 91.88 85 ASN A N 1
ATOM 711 C CA . ASN A 1 85 ? -11.195 -0.755 21.797 1.00 91.88 85 ASN A CA 1
ATOM 712 C C . ASN A 1 85 ? -10.856 -2.253 21.816 1.00 91.88 85 ASN A C 1
ATOM 714 O O . ASN A 1 85 ? -10.205 -2.792 20.918 1.00 91.88 85 ASN A O 1
ATOM 718 N N . ALA A 1 86 ? -11.335 -2.937 22.859 1.00 92.38 86 ALA A N 1
ATOM 719 C CA . ALA A 1 86 ? -11.120 -4.371 23.043 1.00 92.38 86 ALA A CA 1
ATOM 720 C C . ALA A 1 86 ? -11.714 -5.208 21.896 1.00 92.38 86 ALA A C 1
ATOM 722 O O . ALA A 1 86 ? -11.066 -6.145 21.436 1.00 92.38 86 ALA A O 1
ATOM 723 N N . ALA A 1 87 ? -12.890 -4.830 21.381 1.00 91.94 87 ALA A N 1
ATOM 724 C CA . ALA A 1 87 ? -13.540 -5.530 20.273 1.00 91.94 87 ALA A CA 1
ATOM 725 C C . ALA A 1 87 ? -12.733 -5.420 18.967 1.00 91.94 87 ALA A C 1
ATOM 727 O O . ALA A 1 87 ? -12.569 -6.412 18.253 1.00 91.94 87 ALA A O 1
ATOM 728 N N . PHE A 1 88 ? -12.177 -4.237 18.676 1.00 92.81 88 PHE A N 1
ATOM 729 C CA . PHE A 1 88 ? -11.255 -4.042 17.554 1.00 92.81 88 PHE A CA 1
ATOM 730 C C . PHE A 1 88 ? -10.002 -4.902 17.723 1.00 92.81 88 PHE A C 1
ATOM 732 O O . PHE A 1 88 ? -9.628 -5.621 16.801 1.00 92.81 88 PHE A O 1
ATOM 739 N N . LYS A 1 89 ? -9.374 -4.869 18.904 1.00 91.88 89 LYS A N 1
ATOM 740 C CA . LYS A 1 89 ? -8.157 -5.637 19.194 1.00 91.88 89 LYS A CA 1
ATOM 741 C C . LYS A 1 89 ? -8.368 -7.142 19.025 1.00 91.88 89 LYS A C 1
ATOM 743 O O . LYS A 1 89 ? -7.522 -7.814 18.442 1.00 91.88 89 LYS A O 1
ATOM 748 N N . GLU A 1 90 ? -9.479 -7.672 19.524 1.00 91.94 90 GLU A N 1
ATOM 749 C CA . GLU A 1 90 ? -9.800 -9.095 19.414 1.00 91.94 90 GLU A CA 1
ATOM 750 C C . GLU A 1 90 ? -10.082 -9.505 17.968 1.00 91.94 90 GLU A C 1
ATOM 752 O O . GLU A 1 90 ? -9.492 -10.465 17.473 1.00 91.94 90 GLU A O 1
ATOM 757 N N . THR A 1 91 ? -10.895 -8.720 17.258 1.00 91.56 91 THR A N 1
ATOM 758 C CA . THR A 1 91 ? -11.173 -8.947 15.834 1.00 91.56 91 THR A CA 1
ATOM 759 C C . THR A 1 91 ? -9.894 -8.875 15.003 1.00 91.56 91 THR A C 1
ATOM 761 O O . THR A 1 91 ? -9.676 -9.702 14.120 1.00 91.56 91 THR A O 1
ATOM 764 N N . LEU A 1 92 ? -9.014 -7.914 15.294 1.00 90.88 92 LEU A N 1
ATOM 765 C CA . LEU A 1 92 ? -7.747 -7.782 14.591 1.00 90.88 92 LEU A CA 1
ATOM 766 C C . LEU A 1 92 ? -6.834 -8.978 14.853 1.00 90.88 92 LEU A C 1
ATOM 768 O O . LEU A 1 92 ? -6.290 -9.530 13.905 1.00 90.88 92 LEU A O 1
ATOM 772 N N . LYS A 1 93 ? -6.730 -9.435 16.104 1.00 89.44 93 LYS A N 1
ATOM 773 C CA . LYS A 1 93 ? -5.936 -10.616 16.460 1.00 89.44 93 LYS A CA 1
ATOM 774 C C . LYS A 1 93 ? -6.433 -11.879 15.749 1.00 89.44 93 LYS A C 1
ATOM 776 O O . LYS A 1 93 ? -5.623 -12.698 15.325 1.00 89.44 93 LYS A O 1
ATOM 781 N N . GLN A 1 94 ? -7.749 -12.035 15.593 1.00 89.38 94 GLN A N 1
ATOM 782 C CA . GLN A 1 94 ? -8.322 -13.131 14.804 1.00 89.38 94 GLN A CA 1
ATOM 783 C C . GLN A 1 94 ? -7.910 -13.034 13.330 1.00 89.38 94 GLN A C 1
ATOM 785 O O . GLN A 1 94 ? -7.498 -14.033 12.746 1.00 89.38 94 GLN A O 1
ATOM 790 N N . ILE A 1 95 ? -7.953 -11.835 12.742 1.00 88.25 95 ILE A N 1
ATOM 791 C CA . ILE A 1 95 ? -7.509 -11.613 11.358 1.00 88.25 95 ILE A CA 1
ATOM 792 C C . ILE A 1 95 ? -6.011 -11.912 11.211 1.00 88.25 95 ILE A C 1
ATOM 794 O O . ILE A 1 95 ? -5.631 -12.638 10.300 1.00 88.25 95 ILE A O 1
ATOM 798 N N . GLU A 1 96 ? -5.172 -11.415 12.120 1.00 88.38 96 GLU A N 1
ATOM 799 C CA . GLU A 1 96 ? -3.717 -11.636 12.115 1.00 88.38 96 GLU A CA 1
ATOM 800 C C . GLU A 1 96 ? -3.336 -13.112 12.323 1.00 88.38 96 GLU A C 1
ATOM 802 O O . GLU A 1 96 ? -2.264 -13.538 11.894 1.00 88.38 96 GLU A O 1
ATOM 807 N N . SER A 1 97 ? -4.215 -13.908 12.946 1.00 87.69 97 SER A N 1
ATOM 808 C CA . SER A 1 97 ? -4.026 -15.355 13.116 1.00 87.69 97 SER A CA 1
ATOM 809 C C . SER A 1 97 ? -4.289 -16.178 11.850 1.00 87.69 97 SER A C 1
ATOM 811 O O . SER A 1 97 ? -3.957 -17.363 11.821 1.00 87.69 97 SER A O 1
ATOM 813 N N . ASN A 1 98 ? -4.858 -15.573 10.800 1.00 88.44 98 ASN A N 1
ATOM 814 C CA . ASN A 1 98 ? -5.005 -16.237 9.509 1.00 88.44 98 ASN A CA 1
ATOM 815 C C . ASN A 1 98 ? -3.614 -16.596 8.952 1.00 88.44 98 ASN A C 1
ATOM 817 O O . ASN A 1 98 ? -2.695 -15.774 8.950 1.00 88.44 98 ASN A O 1
ATOM 821 N N . SER A 1 99 ? -3.469 -17.817 8.433 1.00 86.25 99 SER A N 1
ATOM 822 C CA . SER A 1 99 ? -2.248 -18.296 7.780 1.00 86.25 99 SER A CA 1
ATOM 823 C C . SER A 1 99 ? -1.771 -17.381 6.650 1.00 86.25 99 SER A C 1
ATOM 825 O O . SER A 1 99 ? -0.568 -17.250 6.445 1.00 86.25 99 SER A O 1
ATOM 827 N N . GLU A 1 100 ? -2.688 -16.701 5.956 1.00 86.50 100 GLU A N 1
ATOM 828 C CA . GLU A 1 100 ? -2.354 -15.733 4.901 1.00 86.50 100 GLU A CA 1
ATOM 829 C C . GLU A 1 100 ? -1.597 -14.504 5.428 1.00 86.50 100 GLU A C 1
ATOM 831 O O . GLU A 1 100 ? -0.829 -13.885 4.694 1.00 86.50 100 GLU A O 1
ATOM 836 N N . CYS A 1 101 ? -1.780 -14.151 6.704 1.00 83.25 101 CYS A N 1
ATOM 837 C CA . CYS A 1 101 ? -1.080 -13.034 7.332 1.00 83.25 101 CYS A CA 1
ATOM 838 C C . CYS A 1 101 ? 0.339 -13.401 7.791 1.00 83.25 101 CYS A C 1
ATOM 840 O O . CYS A 1 101 ? 1.120 -12.506 8.112 1.00 83.25 101 CYS A O 1
ATOM 842 N N . GLY A 1 102 ? 0.690 -14.692 7.853 1.00 82.44 102 GLY A N 1
ATOM 843 C CA . GLY A 1 102 ? 2.025 -15.144 8.263 1.00 82.44 102 GLY A CA 1
ATOM 844 C C . GLY A 1 102 ? 2.448 -14.681 9.664 1.00 82.44 102 GLY A C 1
ATOM 845 O O . GLY A 1 102 ? 3.642 -14.573 9.934 1.00 82.44 102 GLY A O 1
ATOM 846 N N . GLY A 1 103 ? 1.489 -14.351 10.539 1.00 80.69 103 GLY A N 1
ATOM 847 C CA . GLY A 1 103 ? 1.749 -13.802 11.873 1.00 80.69 103 GLY A CA 1
ATOM 848 C C . GLY A 1 103 ? 2.248 -12.352 11.889 1.00 80.69 103 GLY A C 1
ATOM 849 O O . GLY A 1 103 ? 2.731 -11.888 12.922 1.00 80.69 103 GLY A O 1
ATOM 850 N N . LEU A 1 104 ? 2.160 -11.629 10.768 1.00 87.75 104 LEU A N 1
ATOM 851 C CA . LEU A 1 104 ? 2.528 -10.218 10.711 1.00 87.75 104 LEU A CA 1
ATOM 852 C C . LEU A 1 104 ? 1.411 -9.335 11.289 1.00 87.75 104 LEU A C 1
ATOM 854 O O . LEU A 1 104 ? 0.232 -9.575 11.018 1.00 87.75 104 LEU A O 1
ATOM 858 N N . PRO A 1 105 ? 1.760 -8.278 12.041 1.00 88.75 105 PRO A N 1
ATOM 859 C CA . PRO A 1 105 ? 0.775 -7.342 12.558 1.00 88.75 105 PRO A CA 1
ATOM 860 C C . PRO A 1 105 ? 0.228 -6.434 11.450 1.00 88.75 105 PRO A C 1
ATOM 862 O O . PRO A 1 105 ? 0.899 -6.156 10.453 1.00 88.75 105 PRO A O 1
ATOM 865 N N . MET A 1 106 ? -0.959 -5.864 11.663 1.00 89.19 106 MET A N 1
ATOM 866 C CA . MET A 1 106 ? -1.622 -4.948 10.724 1.00 89.19 106 MET A CA 1
ATOM 867 C C . MET A 1 106 ? -0.718 -3.808 10.246 1.00 89.19 106 MET A C 1
ATOM 869 O O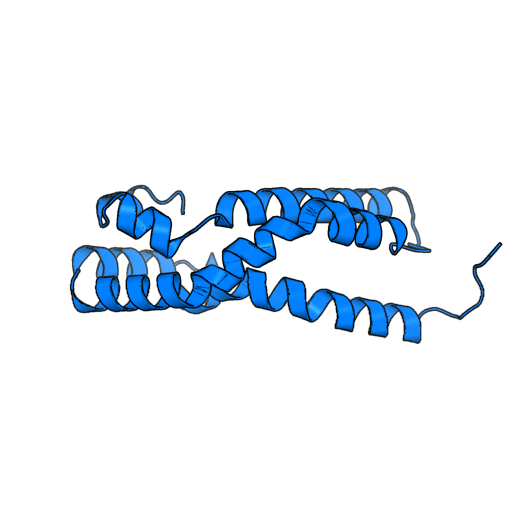 . MET A 1 106 ? -0.738 -3.439 9.071 1.00 89.19 106 MET A O 1
ATOM 873 N N . LEU A 1 107 ? 0.097 -3.262 11.150 1.00 89.12 107 LEU A N 1
ATOM 874 C CA . LEU A 1 107 ? 1.026 -2.178 10.843 1.00 89.12 107 LEU A CA 1
ATOM 875 C C . LEU A 1 107 ? 2.023 -2.566 9.737 1.00 89.12 107 LEU A C 1
ATOM 877 O O . LEU A 1 107 ? 2.307 -1.752 8.859 1.00 89.12 107 LEU A O 1
ATOM 881 N N . SER A 1 108 ? 2.493 -3.817 9.729 1.00 89.38 108 SER A N 1
ATOM 882 C CA . SER A 1 108 ? 3.403 -4.337 8.703 1.00 89.38 108 SER A CA 1
ATOM 883 C C . SER A 1 108 ? 2.762 -4.392 7.318 1.00 89.38 108 SER A C 1
ATOM 885 O O . SER A 1 108 ? 3.476 -4.318 6.325 1.00 89.38 108 SER A O 1
ATOM 887 N N . PHE A 1 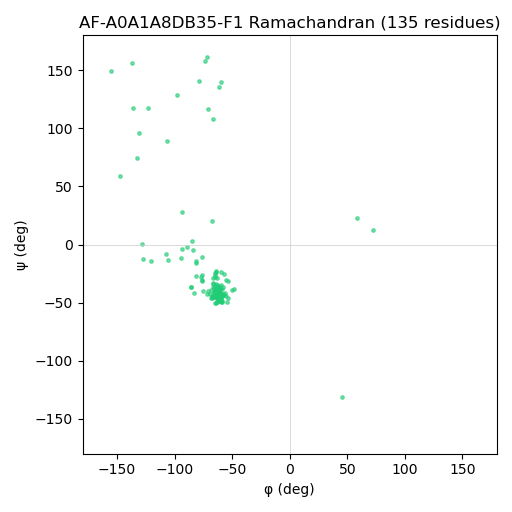109 ? 1.432 -4.470 7.231 1.00 90.75 109 PHE A N 1
ATOM 888 C CA . PHE A 1 109 ? 0.712 -4.393 5.959 1.00 90.75 109 PHE A CA 1
ATOM 889 C C . PHE A 1 109 ? 0.430 -2.951 5.532 1.00 90.75 109 PHE A C 1
ATOM 891 O O . PHE A 1 109 ? 0.508 -2.638 4.343 1.00 90.75 109 PHE A O 1
ATOM 898 N N . LEU A 1 110 ? 0.139 -2.059 6.485 1.00 90.31 110 LEU A N 1
ATOM 899 C CA . LEU A 1 110 ? -0.126 -0.644 6.203 1.00 90.31 110 LEU A CA 1
ATOM 900 C C . LEU A 1 110 ? 1.101 0.091 5.647 1.00 90.31 110 LEU A C 1
ATOM 902 O O . LEU A 1 110 ? 0.927 1.027 4.870 1.00 90.31 110 LEU A O 1
ATOM 906 N N . ILE A 1 111 ? 2.318 -0.351 5.985 1.00 91.50 111 ILE A N 1
ATOM 907 C CA . ILE A 1 111 ? 3.572 0.240 5.488 1.00 91.50 111 ILE A CA 1
ATOM 908 C C . ILE A 1 111 ? 3.968 -0.243 4.078 1.00 91.50 111 ILE A C 1
ATOM 910 O O . ILE A 1 111 ? 4.786 0.391 3.408 1.00 91.50 111 ILE A O 1
ATOM 914 N N . LEU A 1 112 ? 3.378 -1.338 3.578 1.00 91.31 112 LEU A N 1
ATOM 915 C CA . LEU A 1 112 ? 3.758 -1.936 2.289 1.00 91.31 112 LEU A CA 1
ATOM 916 C C . LEU A 1 112 ? 3.675 -0.966 1.098 1.00 91.31 112 LEU A C 1
ATOM 918 O O . LEU A 1 112 ? 4.584 -1.001 0.269 1.00 91.31 112 LEU A O 1
ATOM 922 N N . PRO A 1 113 ? 2.651 -0.097 0.958 1.00 90.69 113 PRO A N 1
ATOM 923 C CA . PRO A 1 113 ? 2.612 0.876 -0.132 1.00 90.69 113 PRO A CA 1
ATOM 924 C C . PRO A 1 113 ? 3.828 1.805 -0.161 1.00 90.69 113 PRO A C 1
ATOM 926 O O . PRO A 1 113 ? 4.402 2.019 -1.227 1.00 90.69 113 PRO A O 1
ATOM 929 N N . MET A 1 114 ? 4.256 2.296 1.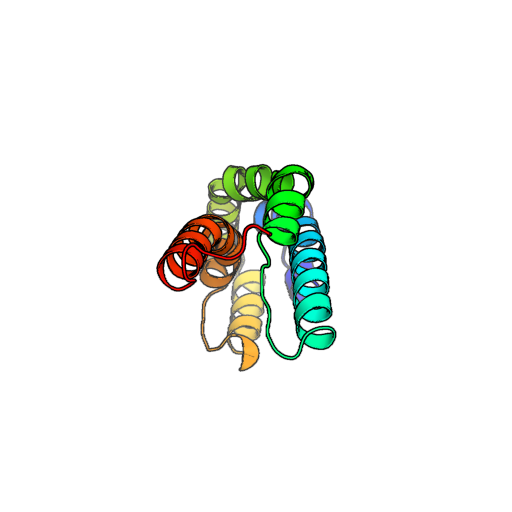005 1.00 91.38 114 MET A N 1
ATOM 930 C CA . MET A 1 114 ? 5.436 3.152 1.129 1.00 91.38 114 MET A CA 1
ATOM 931 C C . MET A 1 114 ? 6.708 2.384 0.757 1.00 91.38 114 MET A C 1
ATOM 933 O O . MET A 1 114 ? 7.524 2.870 -0.019 1.00 91.38 114 MET A O 1
ATOM 937 N N . GLN A 1 115 ? 6.856 1.155 1.254 1.00 91.88 115 GLN A N 1
ATOM 938 C CA . GLN A 1 115 ? 8.001 0.304 0.918 1.00 91.88 115 GLN A CA 1
ATOM 939 C C . GLN A 1 115 ? 8.061 -0.030 -0.576 1.00 91.88 115 GLN A C 1
ATOM 941 O O . GLN A 1 115 ? 9.141 -0.111 -1.153 1.00 91.88 115 GLN A O 1
ATOM 946 N N . ARG A 1 116 ? 6.908 -0.237 -1.220 1.00 90.25 116 ARG A N 1
ATOM 947 C CA . ARG A 1 116 ? 6.839 -0.533 -2.656 1.00 90.25 116 ARG A CA 1
ATOM 948 C C . ARG A 1 116 ? 7.322 0.646 -3.488 1.00 90.25 116 ARG A C 1
ATOM 950 O O . ARG A 1 116 ? 8.177 0.451 -4.347 1.00 90.25 116 ARG A O 1
ATOM 957 N N . VAL A 1 117 ? 6.811 1.851 -3.224 1.00 88.94 117 VAL A N 1
ATOM 958 C CA . VAL A 1 117 ? 7.160 3.029 -4.031 1.00 88.94 117 VAL A CA 1
ATOM 959 C C . VAL A 1 117 ? 8.631 3.426 -3.869 1.00 88.94 117 VAL A C 1
ATOM 961 O O . VAL A 1 117 ? 9.259 3.818 -4.845 1.00 88.94 117 VAL A O 1
ATOM 964 N N . THR A 1 118 ? 9.226 3.239 -2.685 1.00 90.06 118 THR A N 1
ATOM 965 C CA . THR A 1 118 ? 10.659 3.514 -2.464 1.00 90.06 118 THR A CA 1
ATOM 966 C C . THR A 1 118 ? 11.578 2.438 -3.037 1.00 90.06 118 THR A C 1
ATOM 968 O O . THR A 1 118 ? 12.720 2.724 -3.386 1.00 90.06 118 THR A O 1
ATOM 971 N N . ARG A 1 119 ? 11.093 1.199 -3.169 1.00 92.31 119 ARG A N 1
ATOM 972 C CA . ARG A 1 119 ? 11.868 0.084 -3.723 1.00 92.31 119 ARG A CA 1
ATOM 973 C C . ARG A 1 119 ? 11.889 0.062 -5.252 1.00 92.31 119 ARG A C 1
ATOM 975 O O . ARG A 1 119 ? 12.849 -0.454 -5.816 1.00 92.31 119 ARG A O 1
ATOM 982 N N . LEU A 1 120 ? 10.869 0.607 -5.919 1.00 90.12 120 LEU A N 1
ATOM 983 C CA . LEU A 1 120 ? 10.787 0.626 -7.385 1.00 90.12 120 LEU A CA 1
ATOM 984 C C . LEU A 1 120 ? 12.025 1.256 -8.057 1.00 90.12 120 LEU A C 1
ATOM 986 O O . LEU A 1 120 ? 12.602 0.580 -8.906 1.00 90.12 120 LEU A O 1
ATOM 990 N N . PRO A 1 121 ? 12.508 2.452 -7.657 1.00 87.69 121 PRO A N 1
ATOM 991 C CA . PRO A 1 121 ? 13.736 3.027 -8.214 1.00 87.69 121 PRO A CA 1
ATOM 992 C C . PRO A 1 121 ? 14.957 2.112 -8.055 1.00 87.69 121 PRO A C 1
ATOM 994 O O . PRO A 1 121 ? 15.680 1.879 -9.014 1.00 87.69 121 PRO A O 1
ATOM 997 N N . LEU A 1 122 ? 15.132 1.500 -6.878 1.00 91.38 122 LEU A N 1
ATOM 998 C CA . LEU A 1 122 ? 16.263 0.603 -6.599 1.00 91.38 122 LEU A CA 1
ATOM 999 C C . LEU A 1 122 ? 16.244 -0.656 -7.482 1.00 91.38 122 LEU A C 1
ATOM 1001 O O . LEU A 1 122 ? 17.288 -1.161 -7.900 1.00 91.38 122 LEU A O 1
ATOM 1005 N N . LEU A 1 123 ? 15.047 -1.187 -7.753 1.00 89.06 123 LEU A N 1
ATOM 1006 C CA . LEU A 1 123 ? 14.872 -2.331 -8.646 1.00 89.06 123 LEU A CA 1
ATOM 1007 C C . LEU A 1 123 ? 15.163 -1.949 -10.098 1.00 89.06 123 LEU A C 1
ATOM 1009 O O . LEU A 1 123 ? 15.849 -2.707 -10.779 1.00 89.06 123 LEU A O 1
ATOM 1013 N N . LEU A 1 124 ? 14.697 -0.781 -10.553 1.00 88.12 124 LEU A N 1
ATOM 1014 C CA . LEU A 1 124 ? 15.001 -0.268 -11.892 1.00 88.12 124 LEU A CA 1
ATOM 1015 C C . LEU A 1 124 ? 16.500 -0.034 -12.083 1.00 88.12 124 LEU A C 1
ATOM 1017 O O . LEU A 1 124 ? 17.046 -0.462 -13.095 1.00 88.12 124 LEU A O 1
ATOM 1021 N N . ASP A 1 125 ? 17.179 0.552 -11.097 1.00 8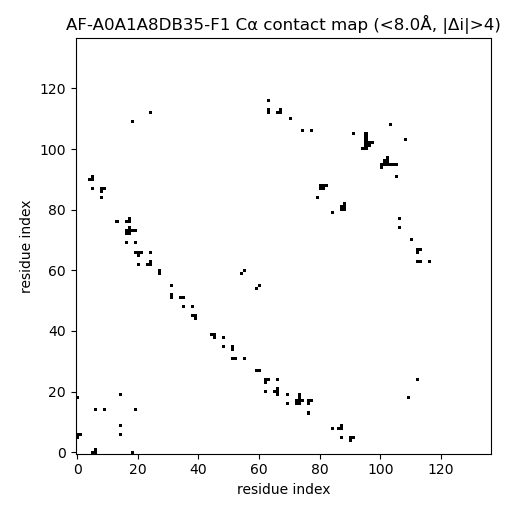7.19 125 ASP A N 1
ATOM 1022 C CA . ASP A 1 125 ? 18.633 0.735 -11.128 1.00 87.19 125 ASP A CA 1
ATOM 1023 C C . ASP A 1 125 ? 19.357 -0.608 -11.257 1.00 87.19 125 ASP A C 1
ATOM 1025 O O . ASP A 1 125 ? 20.281 -0.760 -12.057 1.00 87.19 125 ASP A O 1
ATOM 1029 N N . THR A 1 126 ? 18.902 -1.618 -10.512 1.00 87.62 126 THR A N 1
ATOM 1030 C CA . THR A 1 126 ? 19.459 -2.974 -10.592 1.00 87.62 126 THR A CA 1
ATOM 1031 C C . THR A 1 126 ? 19.223 -3.599 -11.969 1.00 87.62 126 THR A C 1
ATOM 1033 O O . THR A 1 126 ? 20.131 -4.223 -12.517 1.00 87.62 126 THR A O 1
ATOM 1036 N N . ILE A 1 127 ? 18.031 -3.428 -12.551 1.00 86.12 127 ILE A N 1
ATOM 1037 C CA . ILE A 1 127 ? 17.714 -3.906 -13.905 1.00 86.12 127 ILE A CA 1
ATOM 1038 C C . ILE A 1 127 ? 18.613 -3.212 -14.931 1.00 86.12 127 ILE A C 1
ATOM 1040 O O . ILE A 1 127 ? 19.207 -3.890 -15.766 1.00 86.12 127 ILE A O 1
ATOM 1044 N N . CYS A 1 128 ? 18.784 -1.895 -14.829 1.00 82.69 128 CYS A N 1
ATOM 1045 C CA . CYS A 1 128 ? 19.643 -1.113 -15.714 1.00 82.69 128 CYS A CA 1
ATOM 1046 C C . CYS A 1 128 ? 21.107 -1.579 -15.640 1.00 82.69 128 CYS A C 1
ATOM 1048 O O . CYS A 1 128 ? 21.741 -1.801 -16.664 1.00 82.69 128 CYS A O 1
ATOM 1050 N N . GLN A 1 129 ? 21.629 -1.845 -14.437 1.00 83.56 129 GLN A N 1
ATOM 1051 C CA . GLN A 1 129 ? 22.988 -2.373 -14.250 1.00 83.56 129 GLN A CA 1
ATOM 1052 C C . GLN A 1 129 ? 23.184 -3.796 -14.797 1.00 83.56 129 GLN A C 1
ATOM 1054 O O . GLN A 1 129 ? 24.305 -4.183 -15.128 1.00 83.56 129 GLN A O 1
ATOM 1059 N N . LYS A 1 130 ? 22.123 -4.610 -14.825 1.00 81.88 130 LYS A N 1
ATOM 1060 C CA . LYS A 1 130 ? 22.166 -6.014 -15.266 1.00 81.88 130 LYS A CA 1
ATOM 1061 C C . LYS A 1 130 ? 21.797 -6.201 -16.737 1.00 81.88 130 LYS A C 1
ATOM 1063 O O . LYS A 1 130 ? 22.028 -7.286 -17.267 1.00 81.88 130 LYS A O 1
ATOM 1068 N N . THR A 1 131 ? 21.266 -5.169 -17.383 1.00 78.25 131 THR A N 1
ATOM 1069 C CA . THR A 1 131 ? 20.905 -5.178 -18.803 1.00 78.25 131 THR A CA 1
ATOM 1070 C C . THR A 1 131 ? 22.041 -4.527 -19.599 1.00 78.25 131 THR A C 1
ATOM 1072 O O . THR A 1 131 ? 22.491 -3.443 -19.230 1.00 78.25 131 THR A O 1
ATOM 1075 N N . PRO A 1 132 ? 22.572 -5.163 -20.657 1.00 66.75 132 PRO A N 1
ATOM 1076 C CA . PRO A 1 132 ? 23.637 -4.564 -21.456 1.00 66.75 132 PRO A CA 1
ATOM 1077 C C . PRO A 1 132 ? 23.178 -3.231 -22.069 1.00 66.75 132 PRO A C 1
ATOM 1079 O O . PRO A 1 132 ? 22.058 -3.121 -22.558 1.00 66.75 132 PRO A O 1
ATOM 1082 N N . ALA A 1 133 ? 24.064 -2.229 -22.087 1.00 61.53 133 ALA A N 1
ATOM 1083 C CA . ALA A 1 133 ? 23.798 -0.860 -22.557 1.00 61.53 133 ALA A CA 1
ATOM 1084 C C . ALA A 1 133 ? 23.539 -0.729 -24.080 1.00 61.53 133 ALA A C 1
ATOM 1086 O O . ALA A 1 133 ? 23.711 0.345 -24.650 1.00 61.53 133 ALA A O 1
ATOM 1087 N N . GLN A 1 134 ? 23.169 -1.814 -24.761 1.00 54.22 134 GLN A N 1
ATOM 1088 C CA . GLN A 1 134 ? 23.006 -1.884 -26.211 1.00 54.22 134 GLN A CA 1
ATOM 1089 C C . GLN A 1 134 ? 21.685 -2.563 -26.571 1.00 54.22 134 GLN A C 1
ATOM 1091 O O . GLN A 1 134 ? 21.661 -3.704 -27.015 1.00 54.22 134 GLN A O 1
ATOM 1096 N N . THR A 1 135 ? 20.583 -1.841 -26.391 1.00 52.19 135 THR A N 1
ATOM 1097 C CA . THR A 1 135 ? 19.375 -2.058 -27.201 1.00 52.19 135 THR A CA 1
ATOM 1098 C C . THR A 1 135 ? 18.657 -0.721 -27.374 1.00 52.19 135 THR A C 1
ATOM 1100 O O . THR A 1 135 ? 17.537 -0.522 -26.926 1.00 52.19 135 THR A O 1
ATOM 1103 N N . ALA A 1 136 ? 19.366 0.244 -27.958 1.00 42.41 136 ALA A N 1
ATOM 1104 C CA . ALA A 1 136 ? 18.745 1.365 -28.649 1.00 42.41 136 ALA A CA 1
ATOM 1105 C C . ALA A 1 136 ? 18.957 1.098 -30.144 1.00 42.41 136 ALA A C 1
ATOM 1107 O O . ALA A 1 136 ? 20.007 1.438 -30.687 1.00 42.41 136 ALA A O 1
ATOM 1108 N N . GLU A 1 137 ? 18.008 0.386 -30.753 1.00 34.84 137 GLU A N 1
ATOM 1109 C CA . GLU A 1 137 ? 17.789 0.392 -32.205 1.00 34.84 137 GLU A CA 1
ATOM 1110 C C . GLU A 1 137 ? 16.572 1.266 -32.507 1.00 34.84 137 GLU A C 1
ATOM 1112 O O . GLU A 1 137 ? 15.574 1.152 -31.755 1.00 34.84 137 GLU A O 1
#

Sequence (137 aa):
KDSEALRKTMTATEHHHLFSNISVIHKISHRFFQDLEQRHNEQLMIRDISDIVQNHAAHHFDPYIVYCSNETFQQRTLQKLLNNNAAFKETLKQIESNSECGGLPMLSFLILPMQRVTRLPLLLDTICQKTPAQTAE

Mean predicted aligned error: 6.11 Å

Solvent-accessible surface area (backbone atoms only — not comparable to full-atom values): 8040 Å² total; per-residue (Å²): 131,86,48,62,72,57,52,72,54,48,52,74,67,56,50,42,45,50,50,62,56,50,70,57,51,50,52,48,51,49,53,54,48,49,59,52,50,48,49,52,74,77,27,101,66,74,88,77,57,64,69,61,51,50,54,42,61,76,74,55,43,68,62,53,57,59,41,57,73,40,42,68,52,17,54,53,46,47,53,50,41,57,74,74,28,68,66,38,39,53,50,46,51,56,57,30,65,35,76,91,43,72,71,45,56,72,66,68,60,70,47,43,66,59,54,49,66,65,43,48,61,58,50,51,54,51,49,59,74,72,43,75,99,77,82,86,128

Organism: Nothobranchius kadleci (NCBI:txid1051664)

pLDDT: mean 87.69, std 9.11, range [34.84, 94.62]

Foldseek 3Di:
DPPPQLVVQDDPVLVCLQCPVVVLLVVLVVVLVVVVVVQVVVDVDRQDCCVSVVVSVVPRCVVLVRLVVSLVSNVVSVVCCCVPGPSNVVVQVVVCPPVVNVNDHPNVVSCVSVVVVVCVVVVVVVVVVVRPPDDPD

Nearest PDB structures (foldseek):
  7csr-assembly1_A  TM=9.622E-01  e=5.611E-12  Mus musculus
  7csp-assembly1_A  TM=9.597E-01  e=8.725E-12  Mus musculus
  7cso-assembly1_A  TM=9.693E-01  e=1.996E-11  Mus musculus
  7cso-assembly3_C  TM=9.676E-01  e=1.889E-11  Mus musculus
  7cso-assembly2_B  TM=9.720E-01  e=2.355E-11  Mus musculus

Radius of gyration: 18.74 Å; Cα contacts (8 Å, |Δi|>4): 80; chains: 1; bounding box: 42×30×56 Å

InterPro domains:
  IPR000219 Dbl homology domain [PF00621] (9-135)
  IPR000219 Dbl homology domain [PS50010] (1-137)
  IPR000219 Dbl homology domain [SM00325] (1-137)
  IPR000219 Dbl homology domain [cd00160] (8-132)
  IPR035899 Dbl homology (DH) domain superfamily [G3DSA:1.20.900.10] (2-137)
  IPR035899 Dbl homology (DH) domain superfamily [SSF48065] (8-135)
  IPR047271 Ephexin-like [PTHR12845] (2-135)